Protein AF-A0A1M6Q585-F1 (afdb_monomer)

Structure (mmCIF, N/CA/C/O backbone):
data_AF-A0A1M6Q585-F1
#
_entry.id   AF-A0A1M6Q585-F1
#
loop_
_atom_site.group_PDB
_atom_site.id
_atom_site.type_symbol
_atom_site.label_atom_id
_atom_site.label_alt_id
_atom_site.label_comp_id
_atom_site.label_asym_id
_atom_site.label_entity_id
_atom_site.label_seq_id
_atom_site.pdbx_PDB_ins_code
_atom_sit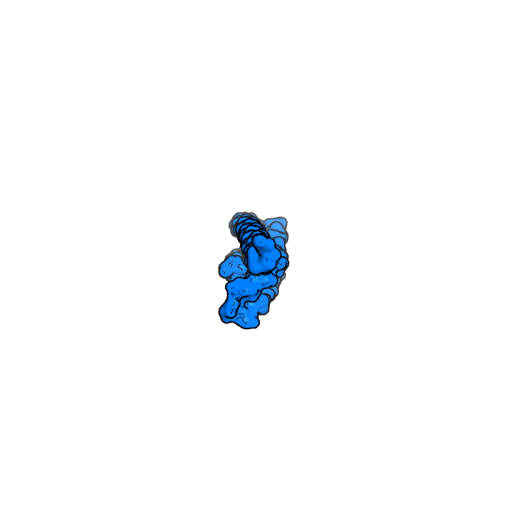e.Cartn_x
_atom_site.Cartn_y
_atom_site.Cartn_z
_atom_site.occupancy
_atom_site.B_iso_or_equiv
_atom_site.auth_seq_id
_atom_site.auth_comp_id
_atom_site.auth_asym_id
_atom_site.auth_atom_id
_atom_site.pdbx_PDB_model_num
ATOM 1 N N . MET A 1 1 ? 56.887 -0.594 -57.777 1.00 52.94 1 MET A N 1
ATOM 2 C CA . MET A 1 1 ? 56.037 -0.903 -56.601 1.00 52.94 1 MET A CA 1
ATOM 3 C C . MET A 1 1 ? 54.816 0.010 -56.673 1.00 52.94 1 MET A C 1
ATOM 5 O O . MET A 1 1 ? 55.008 1.146 -57.084 1.00 52.94 1 MET A O 1
ATOM 9 N N . LYS A 1 2 ? 53.638 -0.42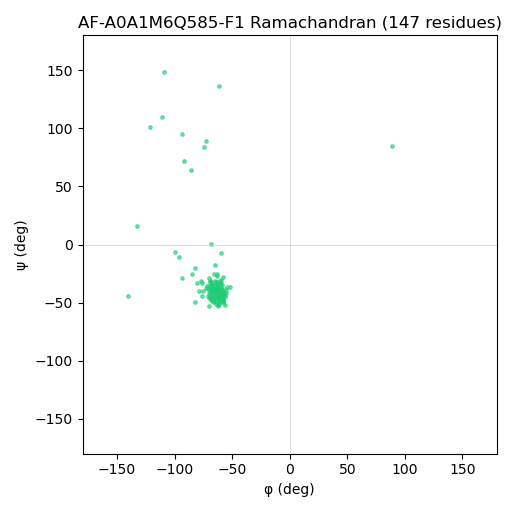2 -56.199 1.00 56.47 2 LYS A N 1
ATOM 10 C CA . LYS A 1 2 ? 52.548 0.467 -55.731 1.00 56.47 2 LYS A CA 1
ATOM 11 C C . LYS A 1 2 ? 51.507 0.954 -56.759 1.00 56.47 2 LYS A C 1
ATOM 13 O O . LYS A 1 2 ? 51.559 2.099 -57.177 1.00 56.47 2 LYS A O 1
ATOM 18 N N . ILE A 1 3 ? 50.473 0.141 -57.013 1.00 51.72 3 ILE A N 1
ATOM 19 C CA . ILE A 1 3 ? 49.074 0.632 -57.128 1.00 51.72 3 ILE A CA 1
ATOM 20 C C . ILE A 1 3 ? 48.122 -0.382 -56.458 1.00 51.72 3 ILE A C 1
ATOM 22 O O . ILE A 1 3 ? 47.300 0.005 -55.628 1.00 51.72 3 ILE A O 1
ATOM 26 N N . ALA A 1 4 ? 48.314 -1.687 -56.696 1.00 54.91 4 ALA A N 1
ATOM 27 C CA . ALA A 1 4 ? 47.547 -2.757 -56.037 1.00 54.91 4 ALA A CA 1
ATOM 28 C C . ALA A 1 4 ? 47.719 -2.771 -54.500 1.00 54.91 4 ALA A C 1
ATOM 30 O O . ALA A 1 4 ? 46.737 -2.885 -53.765 1.00 54.91 4 ALA A O 1
ATOM 31 N N . ASP A 1 5 ? 48.940 -2.529 -54.005 1.00 56.09 5 ASP A N 1
ATOM 32 C CA . ASP A 1 5 ? 49.237 -2.454 -52.563 1.00 56.09 5 ASP A CA 1
ATOM 33 C C . ASP A 1 5 ? 48.510 -1.301 -51.850 1.00 56.09 5 ASP A C 1
ATOM 35 O O . ASP A 1 5 ? 48.256 -1.366 -50.648 1.00 56.09 5 ASP A O 1
ATOM 39 N N . ILE A 1 6 ? 48.175 -0.223 -52.571 1.00 57.97 6 ILE A N 1
ATOM 40 C CA . ILE A 1 6 ? 47.526 0.964 -51.995 1.00 57.97 6 ILE A CA 1
ATOM 41 C C . ILE A 1 6 ? 46.027 0.706 -51.797 1.00 57.97 6 ILE A C 1
ATOM 43 O O . ILE A 1 6 ? 45.476 1.075 -50.758 1.00 57.97 6 ILE A O 1
ATOM 47 N N . ASN A 1 7 ? 45.372 0.032 -52.748 1.00 58.19 7 ASN A N 1
ATOM 48 C CA . ASN A 1 7 ? 43.958 -0.331 -52.618 1.00 58.19 7 ASN A CA 1
ATOM 49 C C . ASN A 1 7 ? 43.738 -1.371 -51.515 1.00 58.19 7 ASN A C 1
ATOM 51 O O . ASN A 1 7 ? 42.799 -1.223 -50.736 1.00 58.19 7 ASN A O 1
ATOM 55 N N . ASN A 1 8 ? 44.648 -2.340 -51.371 1.00 59.75 8 ASN A N 1
ATOM 56 C CA . ASN A 1 8 ? 44.544 -3.355 -50.321 1.00 59.75 8 ASN A CA 1
ATOM 57 C C . ASN A 1 8 ? 44.790 -2.784 -48.906 1.00 59.75 8 ASN A C 1
ATOM 59 O O . ASN A 1 8 ? 44.220 -3.246 -47.923 1.00 59.75 8 ASN A O 1
ATOM 63 N N . ARG A 1 9 ? 45.597 -1.719 -48.785 1.00 60.47 9 ARG A N 1
ATOM 64 C CA . ARG A 1 9 ? 45.766 -0.977 -47.519 1.00 60.47 9 ARG A CA 1
ATOM 65 C C . ARG A 1 9 ? 44.540 -0.139 -47.156 1.00 60.47 9 ARG A C 1
ATOM 67 O O . ARG A 1 9 ? 44.209 -0.031 -45.980 1.00 60.47 9 ARG A O 1
ATOM 74 N N . LYS A 1 10 ? 43.851 0.449 -48.141 1.00 62.00 10 LYS A N 1
ATOM 75 C CA . LYS A 1 10 ? 42.608 1.204 -47.903 1.00 62.00 10 LYS A CA 1
ATOM 76 C C . LYS A 1 10 ? 41.469 0.292 -47.438 1.00 62.00 10 LYS A C 1
ATOM 78 O O . LYS A 1 10 ? 40.749 0.662 -46.513 1.00 62.00 10 LYS A O 1
ATOM 83 N N . THR A 1 11 ? 41.338 -0.901 -48.021 1.00 63.78 11 THR A N 1
ATOM 84 C CA . THR A 1 11 ? 40.346 -1.903 -47.595 1.00 63.78 11 THR A CA 1
ATOM 85 C C . THR A 1 11 ? 40.654 -2.442 -46.196 1.00 63.78 11 THR A C 1
ATOM 87 O O . THR A 1 11 ? 39.757 -2.435 -45.352 1.00 63.78 11 THR A O 1
ATOM 90 N N . LEU A 1 12 ? 41.912 -2.786 -45.893 1.00 62.78 12 LEU A N 1
ATOM 91 C CA . LEU A 1 12 ? 42.350 -3.179 -44.543 1.00 62.78 12 LEU A CA 1
ATOM 92 C C . LEU A 1 12 ? 42.087 -2.091 -43.495 1.00 62.78 12 LEU A C 1
ATOM 94 O O . LEU A 1 12 ? 41.495 -2.374 -42.458 1.00 62.78 12 LEU A O 1
ATOM 98 N N . ASN A 1 13 ? 42.432 -0.832 -43.780 1.00 69.69 13 ASN A N 1
ATOM 99 C CA . ASN A 1 13 ? 42.151 0.275 -42.862 1.00 69.69 13 ASN A CA 1
ATOM 100 C C . ASN A 1 13 ? 40.645 0.465 -42.634 1.00 69.69 13 ASN A C 1
ATOM 102 O O . ASN A 1 13 ? 40.224 0.730 -41.512 1.00 69.69 13 ASN A O 1
ATOM 106 N N . SER A 1 14 ? 39.814 0.290 -43.666 1.00 66.56 14 SER A N 1
ATOM 107 C CA . SER A 1 14 ? 38.358 0.386 -43.516 1.00 66.56 14 SER A CA 1
ATOM 108 C C . SER A 1 14 ? 37.770 -0.739 -42.655 1.00 66.56 14 SER A C 1
ATOM 110 O O . SER A 1 14 ? 36.842 -0.484 -41.893 1.00 66.56 14 SER A O 1
ATOM 112 N N . LEU A 1 15 ? 38.330 -1.953 -42.722 1.00 68.12 15 LEU A N 1
ATOM 113 C CA . LEU A 1 15 ? 37.926 -3.097 -41.899 1.00 68.12 15 LEU A CA 1
ATOM 114 C C . LEU A 1 15 ? 38.352 -2.907 -40.440 1.00 68.12 15 LEU A C 1
ATOM 116 O O . LEU A 1 15 ? 37.517 -3.059 -39.554 1.00 68.12 15 LEU A O 1
ATOM 120 N N . LEU A 1 16 ? 39.581 -2.444 -40.198 1.00 67.88 16 LEU A N 1
ATOM 121 C CA . LEU A 1 16 ? 40.088 -2.120 -38.859 1.00 67.88 16 LEU A CA 1
ATOM 122 C C . LEU A 1 16 ? 39.295 -0.979 -38.196 1.00 67.88 16 LEU A C 1
ATOM 124 O O . LEU A 1 16 ? 38.989 -1.024 -37.003 1.00 67.88 16 LEU A O 1
ATOM 128 N N . VAL A 1 17 ? 38.885 0.036 -38.967 1.00 70.00 17 VAL A N 1
ATOM 129 C CA . VAL A 1 17 ? 37.986 1.107 -38.491 1.00 70.00 17 VAL A CA 1
ATOM 130 C C . VAL A 1 17 ? 36.572 0.574 -38.214 1.00 70.00 17 VAL A C 1
ATOM 132 O O . VAL A 1 17 ? 35.884 1.058 -37.314 1.00 70.00 17 VAL A O 1
ATOM 135 N N . LYS A 1 18 ? 36.111 -0.441 -38.952 1.00 68.00 18 LYS A N 1
ATOM 136 C CA . LYS A 1 18 ? 34.796 -1.068 -38.741 1.00 68.00 18 LYS A CA 1
ATOM 137 C C . LYS A 1 18 ? 34.792 -1.987 -37.516 1.00 68.00 18 LYS A C 1
ATOM 139 O O . LYS A 1 18 ? 33.831 -1.949 -36.754 1.00 68.00 18 LYS A O 1
ATOM 144 N N . GLU A 1 19 ? 35.865 -2.743 -37.294 1.00 67.50 19 GLU A N 1
ATOM 145 C CA . GLU A 1 19 ? 36.075 -3.581 -36.106 1.00 67.50 19 GLU A CA 1
ATOM 146 C C . GLU A 1 19 ? 36.248 -2.739 -34.843 1.00 67.50 19 GLU A C 1
ATOM 148 O O . GLU A 1 19 ? 35.545 -2.968 -33.867 1.00 67.50 19 GLU A O 1
ATOM 153 N N . SER A 1 20 ? 37.078 -1.693 -34.873 1.00 67.94 20 SER A N 1
ATOM 154 C CA . SER A 1 20 ? 37.231 -0.779 -33.727 1.00 67.94 20 SER A CA 1
ATOM 155 C C . SER A 1 20 ? 35.927 -0.051 -33.373 1.00 67.94 20 SER A C 1
ATOM 157 O O . SER A 1 20 ? 35.597 0.089 -32.195 1.00 67.94 20 SER A O 1
ATOM 159 N N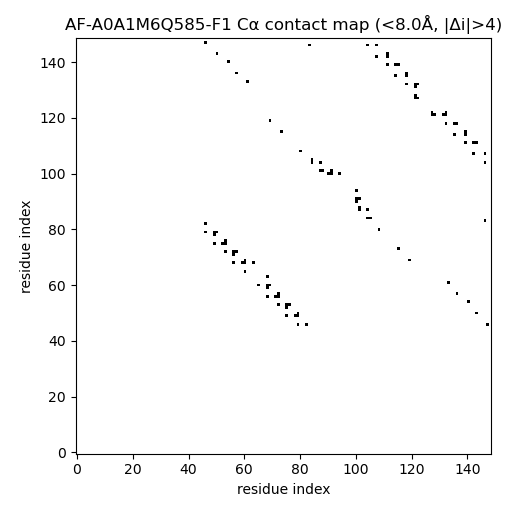 . ASN A 1 21 ? 35.121 0.344 -34.366 1.00 71.25 21 ASN A N 1
ATOM 160 C CA . ASN A 1 21 ? 33.783 0.886 -34.116 1.00 71.25 21 ASN A CA 1
ATOM 161 C C . ASN A 1 21 ? 32.790 -0.163 -33.597 1.00 71.25 21 ASN A C 1
ATOM 163 O O . ASN A 1 21 ? 31.895 0.189 -32.830 1.00 71.25 21 ASN A O 1
ATOM 167 N N . LYS A 1 22 ? 32.921 -1.432 -33.998 1.00 71.38 22 LYS A N 1
ATOM 168 C CA . LYS A 1 22 ? 32.101 -2.534 -33.480 1.00 71.38 22 LYS A CA 1
ATOM 169 C C . LYS A 1 22 ? 32.437 -2.818 -32.014 1.00 71.38 22 LYS A C 1
ATOM 171 O O . LYS A 1 22 ? 31.528 -2.804 -31.195 1.00 71.38 22 LYS A O 1
ATOM 176 N N . VAL A 1 23 ? 33.723 -2.920 -31.678 1.00 71.31 23 VAL A N 1
ATOM 177 C CA . VAL A 1 23 ? 34.219 -3.086 -30.300 1.00 71.31 23 VAL A CA 1
ATOM 178 C C . VAL A 1 23 ? 33.785 -1.913 -29.414 1.00 71.31 23 VAL A C 1
ATOM 180 O O . VAL A 1 23 ? 33.297 -2.117 -28.308 1.00 71.31 23 VAL A O 1
ATOM 183 N N . LYS A 1 24 ? 33.860 -0.668 -29.908 1.00 71.88 24 LYS A N 1
ATOM 184 C CA . LYS A 1 24 ? 33.399 0.512 -29.155 1.00 71.88 24 LYS A CA 1
ATOM 185 C C . LYS A 1 24 ? 31.888 0.494 -28.888 1.00 71.88 24 LYS A C 1
ATOM 187 O O . LYS A 1 24 ? 31.462 0.896 -27.809 1.00 71.88 24 LYS A O 1
ATOM 192 N N . ARG A 1 25 ? 31.077 0.024 -29.845 1.00 72.81 25 ARG A N 1
ATOM 193 C CA . ARG A 1 25 ? 29.624 -0.151 -29.659 1.00 72.81 25 ARG A CA 1
ATOM 194 C C . ARG A 1 25 ? 29.299 -1.301 -28.712 1.00 72.81 25 ARG A C 1
ATOM 196 O O . ARG A 1 25 ? 28.381 -1.158 -27.918 1.00 72.81 25 ARG A O 1
ATOM 203 N N . GLU A 1 26 ? 30.039 -2.404 -28.778 1.00 73.31 26 GLU A N 1
ATOM 204 C CA . GLU A 1 26 ? 29.890 -3.529 -27.849 1.00 73.31 26 GLU A CA 1
ATOM 205 C C . GLU A 1 26 ? 30.185 -3.084 -26.415 1.00 73.31 26 GLU A C 1
ATOM 207 O O . GLU A 1 26 ? 29.315 -3.234 -25.569 1.00 73.31 26 GLU A O 1
ATOM 212 N N . ILE A 1 27 ? 31.305 -2.396 -26.162 1.00 76.31 27 ILE A N 1
ATOM 213 C CA . ILE A 1 27 ? 31.636 -1.841 -24.834 1.00 76.31 27 ILE A CA 1
ATOM 214 C C . ILE A 1 27 ? 30.574 -0.833 -24.356 1.00 76.31 27 ILE A C 1
ATOM 216 O O . ILE A 1 27 ? 30.204 -0.817 -23.183 1.00 76.31 27 ILE A O 1
ATOM 220 N N . GLN A 1 28 ? 30.058 0.016 -25.252 1.00 77.31 28 GLN A N 1
ATOM 221 C CA . GLN A 1 28 ? 29.019 0.991 -24.907 1.00 77.31 28 GLN A CA 1
ATOM 222 C C . GLN A 1 28 ? 27.682 0.318 -24.560 1.00 77.31 28 GLN A C 1
ATOM 224 O O . GLN A 1 28 ? 27.004 0.752 -23.627 1.00 77.31 28 GLN A O 1
ATOM 229 N N . ASN A 1 29 ? 27.311 -0.741 -25.281 1.00 79.75 29 ASN A N 1
ATOM 230 C CA . ASN A 1 29 ? 26.126 -1.541 -24.983 1.00 79.75 29 ASN A CA 1
ATOM 231 C C . ASN A 1 29 ? 26.296 -2.317 -23.673 1.00 79.75 29 ASN A C 1
ATOM 233 O O . ASN A 1 29 ? 25.363 -2.366 -22.875 1.00 79.75 29 ASN A O 1
ATOM 237 N N . ASP A 1 30 ? 27.490 -2.851 -23.423 1.00 86.44 30 ASP A N 1
ATOM 238 C CA . ASP A 1 30 ? 27.818 -3.579 -22.201 1.00 86.44 30 ASP A CA 1
ATOM 239 C C . ASP A 1 30 ? 27.721 -2.653 -20.979 1.00 86.44 30 ASP A C 1
ATOM 241 O O . ASP A 1 30 ? 27.028 -2.954 -20.009 1.00 86.44 30 ASP A O 1
ATOM 245 N N . PHE A 1 31 ? 28.278 -1.439 -21.061 1.00 85.25 31 PHE A N 1
ATOM 246 C CA . PHE A 1 31 ? 28.111 -0.418 -20.021 1.00 85.25 31 PHE A CA 1
ATOM 247 C C . PHE A 1 31 ? 26.645 -0.005 -19.821 1.00 85.25 31 PHE A C 1
ATOM 249 O O . PHE A 1 31 ? 26.179 0.099 -18.684 1.00 85.25 31 PHE A O 1
ATOM 256 N N . ALA A 1 32 ? 25.899 0.226 -20.907 1.00 84.75 32 ALA A N 1
ATOM 257 C CA . ALA A 1 32 ? 24.486 0.587 -20.822 1.00 84.75 32 ALA A CA 1
ATOM 258 C C . ALA A 1 32 ? 23.656 -0.519 -20.148 1.00 84.75 32 ALA A C 1
ATOM 260 O O . ALA A 1 32 ? 22.806 -0.206 -19.313 1.00 84.75 32 ALA A O 1
ATOM 261 N N . SER A 1 33 ? 23.940 -1.787 -20.463 1.00 81.50 33 SER A N 1
ATOM 262 C CA . SER A 1 33 ? 23.268 -2.948 -19.874 1.00 81.50 33 SER A CA 1
ATOM 263 C C . SER A 1 33 ? 23.558 -3.080 -18.373 1.00 81.50 33 SER A C 1
ATOM 265 O O . SER A 1 33 ? 22.622 -3.114 -17.569 1.00 81.50 33 SER A O 1
ATOM 267 N N . ASN A 1 34 ? 24.831 -2.988 -17.977 1.00 83.19 34 ASN A N 1
ATOM 268 C CA . ASN A 1 34 ? 25.260 -3.006 -16.579 1.00 83.19 34 ASN A CA 1
ATOM 269 C C . ASN A 1 34 ? 24.619 -1.862 -15.778 1.00 83.19 34 ASN A C 1
ATOM 271 O O . ASN A 1 34 ? 24.103 -2.066 -14.680 1.00 83.19 34 ASN A O 1
ATOM 275 N N . LEU A 1 35 ? 24.558 -0.652 -16.346 1.00 84.69 35 LEU A N 1
ATOM 276 C CA . LEU A 1 35 ? 23.892 0.482 -15.704 1.00 84.69 35 LEU A CA 1
ATOM 277 C C . LEU A 1 35 ? 22.381 0.253 -15.544 1.00 84.69 35 LEU A C 1
ATOM 279 O O . LEU A 1 35 ? 21.797 0.658 -14.536 1.00 84.69 35 LEU A O 1
ATOM 283 N N . THR A 1 36 ? 21.719 -0.364 -16.528 1.00 81.62 36 THR A N 1
ATOM 284 C CA . THR A 1 36 ? 20.289 -0.686 -16.421 1.00 81.62 36 THR A CA 1
ATOM 285 C C . THR A 1 36 ? 19.989 -1.774 -15.400 1.00 81.62 36 THR A C 1
ATOM 287 O O . THR A 1 36 ? 18.927 -1.685 -14.773 1.00 81.62 36 THR A O 1
ATOM 290 N N . GLN A 1 37 ? 20.902 -2.733 -15.225 1.00 80.50 37 GLN A N 1
ATOM 291 C CA . GLN A 1 37 ? 20.820 -3.799 -14.229 1.00 80.50 37 GLN A CA 1
ATOM 292 C C . GLN A 1 37 ? 21.007 -3.237 -12.818 1.00 80.50 37 GLN A C 1
ATOM 294 O O . GLN A 1 37 ? 20.092 -3.341 -12.012 1.00 80.50 37 GLN A O 1
ATOM 299 N N . LEU A 1 38 ? 22.084 -2.481 -12.571 1.00 82.75 38 LEU A N 1
ATOM 300 C CA . LEU A 1 38 ? 22.334 -1.832 -11.274 1.00 82.75 38 LEU A CA 1
ATOM 301 C C . LEU A 1 38 ? 21.167 -0.943 -10.817 1.00 82.75 38 LEU A C 1
ATOM 303 O O . LEU A 1 38 ? 20.815 -0.906 -9.639 1.00 82.75 38 LEU A O 1
ATOM 307 N N . LYS A 1 39 ? 20.535 -0.220 -11.751 1.00 81.06 39 LYS A N 1
ATOM 308 C CA . LYS A 1 39 ? 19.329 0.572 -11.457 1.00 81.06 39 LYS A CA 1
ATOM 309 C C . LYS A 1 39 ? 18.116 -0.294 -11.108 1.00 81.06 39 LYS A C 1
ATOM 311 O O . LYS A 1 39 ? 17.276 0.157 -10.336 1.00 81.06 39 LYS A O 1
ATOM 316 N N . GLY A 1 40 ? 17.989 -1.471 -11.722 1.00 80.44 40 GLY A N 1
ATOM 317 C CA . GLY A 1 40 ? 16.950 -2.452 -11.402 1.00 80.44 40 GLY A CA 1
ATOM 318 C C . GLY A 1 40 ? 17.145 -3.026 -10.003 1.00 80.44 40 GLY A C 1
ATOM 319 O O . GLY A 1 40 ? 16.227 -2.947 -9.192 1.00 80.44 40 GLY A O 1
ATOM 320 N N . ASP A 1 41 ? 18.361 -3.468 -9.691 1.00 83.06 41 ASP A N 1
ATOM 321 C CA . ASP A 1 41 ? 18.710 -4.054 -8.393 1.00 83.06 41 ASP A CA 1
ATOM 322 C C . ASP A 1 41 ? 18.485 -3.051 -7.250 1.00 83.06 41 ASP A C 1
ATOM 324 O O . ASP A 1 41 ? 17.808 -3.351 -6.267 1.00 83.06 41 ASP A O 1
ATOM 328 N N . ALA A 1 42 ? 18.951 -1.807 -7.417 1.00 86.06 42 ALA A N 1
ATOM 329 C CA . ALA A 1 42 ? 18.746 -0.743 -6.432 1.00 86.06 42 ALA A CA 1
ATOM 330 C C . ALA A 1 42 ? 17.262 -0.385 -6.234 1.00 86.06 42 ALA A C 1
ATOM 332 O O . ALA A 1 42 ? 16.843 0.015 -5.144 1.00 86.06 42 ALA A O 1
ATOM 333 N N . LEU A 1 43 ? 16.449 -0.486 -7.289 1.00 84.38 43 LEU A N 1
ATOM 334 C CA . LEU A 1 43 ? 15.007 -0.286 -7.181 1.00 84.38 43 LEU A CA 1
ATOM 335 C C . LEU A 1 43 ? 14.355 -1.436 -6.411 1.00 84.38 43 LEU A C 1
ATOM 337 O O . LEU A 1 43 ? 13.537 -1.180 -5.527 1.00 84.38 43 LEU A O 1
ATOM 341 N N . GLN A 1 44 ? 14.715 -2.674 -6.743 1.00 84.25 44 GLN A N 1
ATOM 342 C CA . GLN A 1 44 ? 14.194 -3.864 -6.084 1.00 84.25 44 GLN A CA 1
ATOM 343 C C . GLN A 1 44 ? 14.524 -3.837 -4.591 1.00 84.25 44 GLN A C 1
ATOM 345 O O . GLN A 1 44 ? 13.631 -4.011 -3.769 1.00 84.25 44 GLN A O 1
ATOM 350 N N . GLU A 1 45 ? 15.755 -3.476 -4.228 1.00 89.81 45 GLU A N 1
ATOM 351 C CA . GLU A 1 45 ? 16.166 -3.289 -2.835 1.00 89.81 45 GLU A CA 1
ATOM 352 C C . GLU A 1 45 ? 15.307 -2.234 -2.112 1.00 89.81 45 GLU A C 1
ATOM 354 O O . GLU A 1 45 ? 14.862 -2.440 -0.981 1.00 89.81 45 GLU A O 1
ATOM 359 N N . ARG A 1 46 ? 15.015 -1.097 -2.759 1.00 89.69 46 ARG A N 1
ATOM 360 C CA . ARG A 1 46 ? 14.139 -0.061 -2.180 1.00 89.69 46 ARG A CA 1
ATOM 361 C C . ARG A 1 46 ? 12.704 -0.545 -1.983 1.00 89.69 46 ARG A C 1
ATOM 363 O O . ARG A 1 46 ? 12.105 -0.216 -0.959 1.00 89.69 46 ARG A O 1
ATOM 370 N N . LEU A 1 47 ? 12.158 -1.292 -2.941 1.00 89.62 47 LEU A N 1
ATOM 371 C CA . LEU A 1 47 ? 10.815 -1.868 -2.848 1.00 89.62 47 LEU A CA 1
ATOM 372 C C . LEU A 1 47 ? 10.734 -2.898 -1.717 1.00 89.62 47 LEU A C 1
ATOM 374 O O . LEU A 1 47 ? 9.823 -2.805 -0.897 1.00 89.62 47 LEU A O 1
ATOM 378 N N . THR A 1 48 ? 11.719 -3.794 -1.609 1.00 90.88 48 THR A N 1
ATOM 379 C CA . THR A 1 48 ? 11.827 -4.766 -0.509 1.00 90.88 48 THR A CA 1
ATOM 380 C C . THR A 1 48 ? 11.893 -4.061 0.845 1.00 90.88 48 THR A C 1
ATOM 382 O O . THR A 1 48 ? 11.098 -4.346 1.737 1.00 90.88 48 THR A O 1
ATOM 385 N N . ASN A 1 49 ? 12.752 -3.046 0.976 1.00 94.06 49 ASN A N 1
ATOM 386 C CA . ASN A 1 49 ? 12.868 -2.261 2.207 1.00 94.06 49 ASN A CA 1
ATOM 387 C C . ASN A 1 49 ? 11.555 -1.562 2.602 1.00 94.06 49 ASN A C 1
ATOM 389 O O . ASN A 1 49 ? 11.245 -1.428 3.788 1.00 94.06 49 ASN A O 1
ATOM 393 N N . LEU A 1 50 ? 10.784 -1.066 1.630 1.00 93.88 50 LEU A N 1
ATOM 394 C CA . LEU A 1 50 ? 9.472 -0.476 1.902 1.00 93.88 50 LEU A CA 1
ATOM 395 C C . LEU A 1 50 ? 8.450 -1.527 2.316 1.00 93.88 50 LEU A C 1
ATOM 397 O O . LEU A 1 50 ? 7.703 -1.288 3.263 1.00 93.88 50 LEU A O 1
ATOM 401 N N . LEU A 1 51 ? 8.442 -2.682 1.656 1.00 92.81 51 LEU A N 1
ATOM 402 C CA . LEU A 1 51 ? 7.569 -3.795 2.000 1.00 92.81 51 LEU A CA 1
ATOM 403 C C . LEU A 1 51 ? 7.819 -4.272 3.441 1.00 92.81 51 LEU A C 1
ATOM 405 O O . LEU A 1 51 ? 6.873 -4.428 4.212 1.00 92.81 51 LEU A O 1
ATOM 409 N N . ASP A 1 52 ? 9.080 -4.382 3.857 1.00 94.31 52 ASP A N 1
ATOM 410 C CA . ASP A 1 52 ? 9.449 -4.745 5.230 1.00 94.31 52 ASP A CA 1
ATOM 411 C C . ASP A 1 52 ? 8.997 -3.705 6.262 1.00 94.31 52 ASP A C 1
ATOM 413 O O . ASP A 1 52 ? 8.488 -4.049 7.339 1.00 94.31 52 ASP A O 1
ATOM 417 N N . LYS A 1 53 ? 9.114 -2.413 5.930 1.00 95.31 53 LYS A N 1
ATOM 418 C CA . LYS A 1 53 ? 8.580 -1.327 6.767 1.00 95.31 53 LYS A CA 1
ATOM 419 C C . LYS A 1 53 ? 7.061 -1.401 6.876 1.00 95.31 53 LYS A C 1
ATOM 421 O O . LYS A 1 53 ? 6.535 -1.222 7.973 1.00 95.31 53 LYS A O 1
ATOM 426 N N . ILE A 1 54 ? 6.360 -1.682 5.776 1.00 94.38 54 ILE A N 1
ATOM 427 C CA . ILE A 1 54 ? 4.902 -1.860 5.757 1.00 94.38 54 ILE A CA 1
ATOM 428 C C . ILE A 1 54 ? 4.512 -3.042 6.646 1.00 94.38 54 ILE A C 1
ATOM 430 O O . ILE A 1 54 ? 3.638 -2.886 7.495 1.00 94.38 54 ILE A O 1
ATOM 434 N N . ASN A 1 55 ? 5.195 -4.182 6.527 1.00 92.50 55 ASN A N 1
ATOM 435 C CA . ASN A 1 55 ? 4.960 -5.372 7.349 1.00 92.50 55 ASN A CA 1
ATOM 436 C C . ASN A 1 55 ? 5.161 -5.090 8.842 1.00 92.50 55 ASN A C 1
ATOM 438 O O . ASN A 1 55 ? 4.327 -5.455 9.672 1.00 92.50 55 ASN A O 1
ATOM 442 N N . THR A 1 56 ? 6.245 -4.396 9.185 1.00 94.06 56 THR A N 1
ATOM 443 C CA . THR A 1 56 ? 6.549 -4.014 10.569 1.00 94.06 56 THR A CA 1
ATOM 444 C C . THR A 1 56 ? 5.499 -3.056 11.121 1.00 94.06 56 THR A C 1
ATOM 446 O O . THR A 1 56 ? 4.955 -3.288 12.199 1.00 94.06 56 THR A O 1
ATOM 449 N N . GLN A 1 57 ? 5.161 -2.008 10.365 1.00 92.88 57 GLN A N 1
ATOM 450 C CA . GLN A 1 57 ? 4.145 -1.043 10.773 1.00 92.88 57 GLN A CA 1
ATOM 451 C C . GLN A 1 57 ? 2.772 -1.702 10.906 1.00 92.88 57 GLN A C 1
ATOM 453 O O . GLN A 1 57 ? 2.016 -1.357 11.808 1.00 92.88 57 GLN A O 1
ATOM 458 N N . SER A 1 58 ? 2.457 -2.664 10.039 1.00 90.19 58 SER A N 1
ATOM 459 C CA . SER A 1 58 ? 1.207 -3.405 10.110 1.00 90.19 58 SER A CA 1
ATOM 460 C C . SER A 1 58 ? 1.105 -4.159 11.432 1.00 90.19 58 SER A C 1
ATOM 462 O O . SER A 1 58 ? 0.167 -3.893 12.172 1.00 90.19 58 SER A O 1
ATOM 464 N N . LYS A 1 59 ? 2.126 -4.946 11.809 1.00 90.81 59 LYS A N 1
ATOM 465 C CA . LYS A 1 59 ? 2.212 -5.620 13.123 1.00 90.81 59 LYS A CA 1
ATOM 466 C C . LYS A 1 59 ? 2.080 -4.652 14.301 1.00 90.81 59 LYS A C 1
ATOM 468 O O . LYS A 1 59 ? 1.493 -4.997 15.324 1.00 90.81 59 LYS A O 1
ATOM 473 N N . GLU A 1 60 ? 2.622 -3.441 14.189 1.00 90.56 60 GLU A N 1
ATOM 474 C CA . GLU A 1 60 ? 2.456 -2.427 15.233 1.00 90.56 60 GLU A CA 1
ATOM 475 C C . GLU A 1 60 ? 1.013 -1.915 15.326 1.00 90.56 60 GLU A C 1
ATOM 477 O O . GLU A 1 60 ? 0.525 -1.766 16.442 1.00 90.56 60 GLU A O 1
ATOM 482 N N . VAL A 1 61 ? 0.293 -1.749 14.210 1.00 87.31 61 VAL A N 1
ATOM 483 C CA . VAL A 1 61 ? -1.152 -1.430 14.221 1.00 87.31 61 VAL A CA 1
ATOM 484 C C . VAL A 1 61 ? -1.967 -2.561 14.868 1.00 87.31 61 VAL A C 1
ATOM 486 O O . VAL A 1 61 ? -2.894 -2.294 15.638 1.00 87.31 61 VAL A O 1
ATOM 489 N N . GLU A 1 62 ? -1.599 -3.825 14.622 1.00 85.94 62 GLU A N 1
ATOM 490 C CA . GLU A 1 62 ? -2.249 -4.990 15.250 1.00 85.94 62 GLU A CA 1
ATOM 491 C C . GLU A 1 62 ? -2.070 -5.012 16.770 1.00 85.94 62 GLU A C 1
ATOM 493 O O . GLU A 1 62 ? -2.951 -5.466 17.501 1.00 85.94 62 GLU A O 1
ATOM 498 N N . LYS A 1 63 ? -0.941 -4.511 17.278 1.00 85.69 63 LYS A N 1
ATOM 499 C CA . LYS A 1 63 ? -0.687 -4.399 18.722 1.00 85.69 63 LYS A CA 1
ATOM 500 C C . LYS A 1 63 ? -1.329 -3.147 19.306 1.00 85.69 63 LYS A C 1
ATOM 502 O O . LYS A 1 63 ? -2.017 -3.215 20.322 1.00 85.69 63 LYS A O 1
ATOM 507 N N . LYS A 1 64 ? -1.099 -2.003 18.666 1.00 81.25 64 LYS A N 1
ATOM 508 C CA . LYS A 1 64 ? -1.414 -0.659 19.145 1.00 81.25 64 LYS A CA 1
ATOM 509 C C . LYS A 1 64 ? -2.352 0.012 18.156 1.00 81.25 64 LYS A C 1
ATOM 511 O O . LYS A 1 64 ? -1.967 0.506 17.103 1.00 81.25 64 LYS A O 1
ATOM 516 N N . PHE A 1 65 ? -3.625 0.022 18.521 1.00 82.25 65 PHE A N 1
ATOM 517 C CA . PHE A 1 65 ? -4.695 0.471 17.645 1.00 82.25 65 PHE A CA 1
ATOM 518 C C . PHE A 1 65 ? -4.894 1.994 17.726 1.00 82.25 65 PHE A C 1
ATOM 520 O O . PHE A 1 65 ? -5.923 2.484 18.203 1.00 82.25 65 PHE A O 1
ATOM 527 N N . TYR A 1 66 ? -3.871 2.746 17.311 1.00 86.94 66 TYR A N 1
ATOM 528 C CA . TYR A 1 66 ? -3.859 4.208 17.334 1.00 86.94 66 TYR A CA 1
ATOM 529 C C . TYR A 1 66 ? -3.931 4.811 15.931 1.00 86.94 66 TYR A C 1
ATOM 531 O O . TYR A 1 66 ? -3.369 4.289 14.969 1.00 86.94 66 TYR A O 1
ATOM 539 N N . LEU A 1 67 ? -4.558 5.988 15.837 1.00 86.44 67 LEU A N 1
ATOM 540 C CA . LEU A 1 67 ? -4.701 6.729 14.580 1.00 86.44 67 LEU A CA 1
ATOM 541 C C . LEU A 1 67 ? -3.341 7.026 13.930 1.00 86.44 67 LEU A C 1
ATOM 543 O O . LEU A 1 67 ? -3.179 6.870 12.722 1.00 86.44 67 LEU A O 1
ATOM 547 N N . ASN A 1 68 ? -2.348 7.407 14.738 1.00 89.81 68 ASN A N 1
ATOM 548 C CA . ASN A 1 68 ? -1.004 7.716 14.251 1.00 89.81 68 ASN A CA 1
ATOM 549 C C . ASN A 1 68 ? -0.354 6.530 13.529 1.00 89.81 68 ASN A C 1
ATOM 551 O O . ASN A 1 68 ? 0.373 6.735 12.557 1.00 89.81 68 ASN A O 1
ATOM 555 N N . ASP A 1 69 ? -0.621 5.303 13.970 1.00 89.81 69 ASP A N 1
ATOM 556 C CA . ASP A 1 69 ? -0.024 4.109 13.378 1.00 89.81 69 ASP A CA 1
ATOM 557 C C . ASP A 1 69 ? -0.684 3.745 12.042 1.00 89.81 69 ASP A C 1
ATOM 559 O O . ASP A 1 69 ? 0.010 3.339 11.107 1.00 89.81 69 ASP A O 1
ATOM 563 N N . ILE A 1 70 ? -1.985 4.008 11.894 1.00 88.94 70 ILE A N 1
ATOM 564 C CA . ILE A 1 70 ? -2.698 3.875 10.614 1.00 88.94 70 ILE A CA 1
ATOM 565 C C . ILE A 1 70 ? -2.243 4.939 9.616 1.00 88.94 70 ILE A C 1
ATOM 567 O O . ILE A 1 70 ? -2.019 4.635 8.445 1.00 88.94 70 ILE A O 1
ATOM 571 N N . LEU A 1 71 ? -2.043 6.182 10.063 1.00 91.31 71 LEU A N 1
ATOM 572 C CA . LEU A 1 71 ? -1.529 7.250 9.202 1.00 91.31 71 LEU A CA 1
ATOM 573 C C . LEU A 1 71 ? -0.117 6.934 8.689 1.00 91.31 71 LEU A C 1
ATOM 575 O O . LEU A 1 71 ? 0.162 7.122 7.502 1.00 91.31 71 LEU A O 1
ATOM 579 N N . LYS A 1 72 ? 0.761 6.409 9.554 1.00 93.12 72 LYS A N 1
ATOM 580 C CA . LYS A 1 72 ? 2.094 5.929 9.155 1.00 93.12 72 LYS A CA 1
ATOM 581 C C . LYS A 1 72 ? 2.000 4.785 8.151 1.00 93.12 72 LYS A C 1
ATOM 583 O O . LYS A 1 72 ? 2.672 4.843 7.124 1.00 93.12 72 LYS A O 1
ATOM 588 N N . TYR A 1 73 ? 1.152 3.791 8.418 1.00 93.69 73 TYR A N 1
ATOM 589 C CA . TYR A 1 73 ? 0.923 2.671 7.505 1.00 93.69 73 TYR A CA 1
ATOM 590 C C . TYR A 1 73 ? 0.482 3.169 6.122 1.00 93.69 73 TYR A C 1
ATOM 592 O O . TYR A 1 73 ? 1.136 2.880 5.122 1.00 93.69 73 TYR A O 1
ATOM 600 N N . LYS A 1 74 ? -0.543 4.028 6.066 1.00 93.56 74 LYS A N 1
ATOM 601 C CA . LYS A 1 74 ? -1.053 4.619 4.820 1.00 93.56 74 LYS A CA 1
ATOM 602 C C . LYS A 1 74 ? 0.023 5.394 4.059 1.00 93.56 74 LYS A C 1
ATOM 604 O O . LYS A 1 74 ? 0.085 5.312 2.835 1.00 93.56 74 LYS A O 1
ATOM 609 N N . LYS A 1 75 ? 0.888 6.131 4.762 1.00 95.12 75 LYS A N 1
ATOM 610 C CA . LYS A 1 75 ? 2.004 6.861 4.142 1.00 95.12 75 LYS A CA 1
ATOM 611 C C . LYS A 1 75 ? 3.008 5.912 3.480 1.00 95.12 75 LYS A C 1
ATOM 613 O O . LYS A 1 75 ? 3.389 6.162 2.340 1.00 95.12 75 LYS A O 1
ATOM 618 N N . LEU A 1 76 ? 3.397 4.836 4.165 1.00 95.69 76 LEU A N 1
ATOM 619 C CA . LEU A 1 76 ? 4.336 3.841 3.633 1.00 95.69 76 LEU A CA 1
ATOM 620 C C . LEU A 1 76 ? 3.768 3.124 2.405 1.00 95.69 76 LEU A C 1
ATOM 622 O O . LEU A 1 76 ? 4.459 2.995 1.397 1.00 95.69 76 LEU A O 1
ATOM 626 N N . VAL A 1 77 ? 2.494 2.721 2.456 1.00 94.94 77 VAL A N 1
ATOM 627 C CA . VAL A 1 77 ? 1.827 2.086 1.311 1.00 94.94 77 VAL A CA 1
ATOM 628 C C . VAL A 1 77 ? 1.780 3.040 0.115 1.00 94.94 77 VAL A C 1
ATOM 630 O O . VAL A 1 77 ? 2.140 2.651 -0.992 1.00 94.94 77 VAL A O 1
ATOM 633 N N . LYS A 1 78 ? 1.435 4.318 0.318 1.00 93.44 78 LYS A N 1
ATOM 634 C CA . LYS A 1 78 ? 1.457 5.319 -0.764 1.00 93.44 78 LYS A CA 1
ATOM 635 C C . LYS A 1 78 ? 2.846 5.509 -1.374 1.00 93.44 78 LYS A C 1
ATOM 637 O O . LYS A 1 78 ? 2.963 5.657 -2.588 1.00 93.44 78 LYS A O 1
ATOM 642 N N . GLU A 1 79 ? 3.896 5.503 -0.558 1.00 93.50 79 GLU A N 1
ATOM 643 C CA . GLU A 1 79 ? 5.278 5.589 -1.040 1.00 93.50 79 GLU A CA 1
ATOM 644 C C . GLU A 1 79 ? 5.645 4.385 -1.922 1.00 93.50 79 GLU A C 1
ATOM 646 O O . GLU A 1 79 ? 6.181 4.566 -3.019 1.00 93.50 79 GLU A O 1
ATOM 651 N N . PHE A 1 80 ? 5.269 3.176 -1.497 1.00 92.56 80 PHE A N 1
ATOM 652 C CA . PHE A 1 80 ? 5.449 1.950 -2.274 1.00 92.56 80 PHE A CA 1
ATOM 653 C C . PHE A 1 80 ? 4.697 1.989 -3.614 1.00 92.56 80 PHE A C 1
ATOM 655 O O . PHE A 1 80 ? 5.279 1.705 -4.665 1.00 92.56 80 PHE A O 1
ATOM 662 N N . LEU A 1 81 ? 3.422 2.395 -3.605 1.00 89.94 81 LEU A N 1
ATOM 663 C CA . LEU A 1 81 ? 2.616 2.499 -4.826 1.00 89.94 81 LEU A CA 1
ATOM 664 C C . LEU A 1 81 ? 3.211 3.518 -5.804 1.00 89.94 81 LEU A C 1
ATOM 666 O O . LEU A 1 81 ? 3.334 3.227 -6.991 1.00 89.94 81 LEU A O 1
ATOM 670 N N . ASN A 1 82 ? 3.651 4.682 -5.319 1.00 89.62 82 ASN A N 1
ATOM 671 C CA . ASN A 1 82 ? 4.278 5.702 -6.161 1.00 89.62 82 ASN A CA 1
ATOM 672 C C . ASN A 1 82 ? 5.552 5.183 -6.839 1.00 89.62 82 ASN A C 1
ATOM 674 O O . ASN A 1 82 ? 5.748 5.392 -8.038 1.00 89.62 82 ASN A O 1
ATOM 678 N N . LEU A 1 83 ? 6.410 4.479 -6.095 1.00 87.31 83 LEU A N 1
ATOM 679 C CA . LEU A 1 83 ? 7.613 3.864 -6.658 1.00 87.31 83 LEU A CA 1
ATOM 680 C C . LEU A 1 83 ? 7.272 2.800 -7.699 1.00 87.31 83 LEU A C 1
ATOM 682 O O . LEU A 1 83 ? 7.900 2.767 -8.756 1.00 87.31 83 LEU A O 1
ATOM 686 N N . THR A 1 84 ? 6.250 1.988 -7.445 1.00 84.25 84 THR A N 1
ATOM 687 C CA . THR A 1 84 ? 5.775 0.982 -8.400 1.00 84.25 84 THR A CA 1
ATOM 688 C C . THR A 1 84 ? 5.276 1.636 -9.689 1.00 84.25 84 THR A C 1
ATOM 690 O O . THR A 1 84 ? 5.717 1.277 -10.780 1.00 84.25 84 THR A O 1
ATOM 693 N N . ILE A 1 85 ? 4.395 2.635 -9.595 1.00 81.94 85 ILE A N 1
ATOM 694 C CA . ILE A 1 85 ? 3.814 3.311 -10.765 1.00 81.94 85 ILE A CA 1
ATOM 695 C C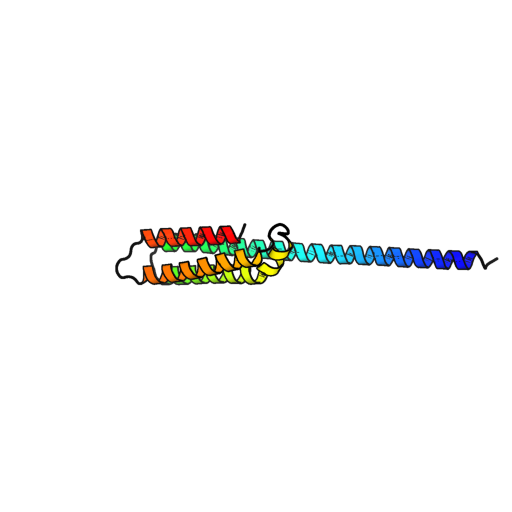 . ILE A 1 85 ? 4.908 3.976 -11.601 1.00 81.94 85 ILE A C 1
ATOM 697 O O . ILE A 1 85 ? 4.938 3.793 -12.820 1.00 81.94 85 ILE A O 1
ATOM 701 N N . ASN A 1 86 ? 5.842 4.680 -10.955 1.00 80.56 86 ASN A N 1
ATOM 702 C CA . ASN A 1 86 ? 6.954 5.351 -11.630 1.00 80.56 86 ASN A CA 1
ATOM 703 C C . ASN A 1 86 ? 7.844 4.374 -12.412 1.00 80.56 86 ASN A C 1
ATOM 705 O O . ASN A 1 86 ? 8.390 4.736 -13.453 1.00 80.56 86 ASN A O 1
ATOM 709 N N . ASN A 1 87 ? 7.956 3.126 -11.951 1.00 74.38 87 ASN A N 1
ATOM 710 C CA . ASN A 1 87 ? 8.772 2.096 -12.593 1.00 74.38 87 ASN A CA 1
ATOM 711 C C . ASN A 1 87 ? 7.969 1.114 -13.467 1.00 74.38 87 ASN A C 1
ATOM 713 O O . ASN A 1 87 ? 8.560 0.337 -14.221 1.00 74.38 87 ASN A O 1
ATOM 717 N N . SER A 1 88 ? 6.636 1.201 -13.462 1.00 66.94 88 SER A N 1
ATOM 718 C CA . SER A 1 88 ? 5.731 0.317 -14.215 1.00 66.94 88 SER A CA 1
ATOM 719 C C . SER A 1 88 ? 5.980 0.315 -15.732 1.00 66.94 88 SER A C 1
ATOM 721 O O . SER A 1 88 ? 5.755 -0.691 -16.406 1.00 66.94 88 SER A O 1
ATOM 723 N N . HIS A 1 89 ? 6.506 1.413 -16.288 1.00 62.00 89 HIS A N 1
ATOM 724 C CA . HIS A 1 89 ? 6.872 1.510 -17.704 1.00 62.00 89 HIS A CA 1
ATOM 725 C C . HIS A 1 89 ? 8.008 0.558 -18.109 1.00 62.00 89 HIS A C 1
ATOM 727 O O . HIS A 1 89 ? 8.032 0.102 -19.253 1.00 62.00 89 HIS A O 1
ATOM 733 N N . LYS A 1 90 ? 8.937 0.256 -17.191 1.00 57.22 90 LYS A N 1
ATOM 734 C CA . LYS A 1 90 ? 10.039 -0.692 -17.419 1.00 57.22 90 LYS A CA 1
ATOM 735 C C . LYS A 1 90 ? 9.514 -2.133 -17.346 1.00 57.22 90 LYS A C 1
ATOM 737 O O . LYS A 1 90 ? 9.749 -2.913 -18.264 1.00 57.22 90 LYS A O 1
ATOM 742 N N . PHE A 1 91 ? 8.674 -2.419 -16.348 1.00 50.56 91 PHE A N 1
ATOM 743 C CA . PHE A 1 91 ? 8.002 -3.713 -16.166 1.00 50.56 91 PHE A CA 1
ATOM 744 C C . PHE A 1 91 ? 7.084 -4.104 -17.336 1.00 50.56 91 PHE A C 1
ATOM 746 O O . PHE A 1 91 ? 7.023 -5.271 -17.714 1.00 50.56 91 PHE A O 1
ATOM 753 N N . SER A 1 92 ? 6.423 -3.137 -17.983 1.00 51.31 92 SER A N 1
ATOM 754 C CA . SER A 1 92 ? 5.587 -3.406 -19.164 1.00 51.31 92 SER A CA 1
ATOM 755 C C . SER A 1 92 ? 6.370 -3.910 -20.386 1.00 51.31 92 SER A C 1
ATOM 757 O O . SER A 1 92 ? 5.737 -4.410 -21.314 1.00 51.31 92 SER A O 1
ATOM 759 N N . LYS A 1 93 ? 7.701 -3.737 -20.440 1.00 49.06 93 LYS A N 1
ATOM 760 C CA . LYS A 1 93 ? 8.532 -4.197 -21.567 1.00 49.06 93 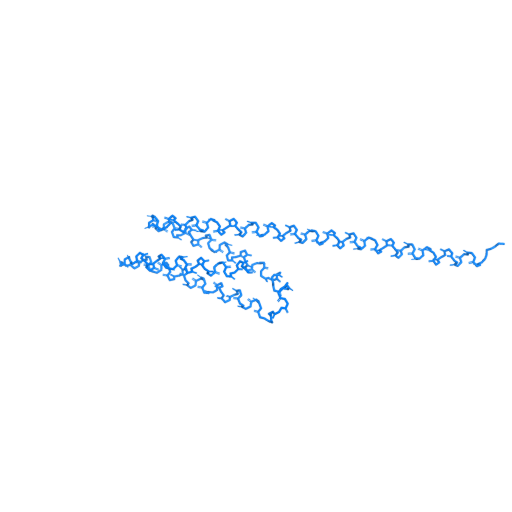LYS A CA 1
ATOM 761 C C . LYS A 1 93 ? 9.128 -5.589 -21.357 1.00 49.06 93 LYS A C 1
ATOM 763 O O . LYS A 1 93 ? 9.349 -6.276 -22.347 1.00 49.06 93 LYS A O 1
ATOM 768 N N . GLU A 1 94 ? 9.382 -5.993 -20.112 1.00 47.88 94 GLU A N 1
ATOM 769 C CA . GLU A 1 94 ? 10.024 -7.281 -19.800 1.00 47.88 94 GLU A CA 1
ATOM 770 C C . GLU A 1 94 ? 9.021 -8.449 -19.731 1.00 47.88 94 GLU A C 1
ATOM 772 O O . GLU A 1 94 ? 9.369 -9.576 -20.071 1.00 47.88 94 GLU A O 1
ATOM 777 N N . ASN A 1 95 ? 7.742 -8.182 -19.443 1.00 47.31 95 ASN A N 1
ATOM 778 C CA . ASN A 1 95 ? 6.669 -9.184 -19.485 1.00 47.31 95 ASN A CA 1
ATOM 779 C C . ASN A 1 95 ? 5.967 -9.224 -20.857 1.00 47.31 95 ASN A C 1
ATOM 781 O O . ASN A 1 95 ? 4.820 -8.808 -21.013 1.00 47.31 95 ASN A O 1
ATOM 785 N N . PHE A 1 96 ? 6.658 -9.748 -21.874 1.00 42.41 96 PHE A N 1
ATOM 786 C CA . PHE A 1 96 ? 6.199 -9.795 -23.276 1.00 42.41 96 PHE A CA 1
ATOM 787 C C . PHE A 1 96 ? 5.004 -10.746 -23.547 1.00 42.41 96 PHE A C 1
ATOM 789 O O . PHE A 1 96 ? 4.546 -10.853 -24.684 1.00 42.41 96 PHE A O 1
ATOM 796 N N . LEU A 1 97 ? 4.485 -11.436 -22.521 1.00 51.38 97 LEU A N 1
ATOM 797 C CA . LEU A 1 97 ? 3.337 -12.350 -22.627 1.00 51.38 97 LEU A CA 1
ATOM 798 C C . LEU A 1 97 ? 1.992 -11.712 -22.250 1.00 51.38 97 LEU A C 1
ATOM 800 O O . LEU A 1 97 ? 0.950 -12.297 -22.540 1.00 51.38 97 LEU A O 1
ATOM 804 N N . ASP A 1 98 ? 1.981 -10.509 -21.667 1.00 54.69 98 ASP A N 1
ATOM 805 C CA . ASP A 1 98 ? 0.739 -9.795 -21.374 1.00 54.69 98 ASP A CA 1
ATOM 806 C C . ASP A 1 98 ? 0.595 -8.556 -22.267 1.00 54.69 98 ASP A C 1
ATOM 808 O O . ASP A 1 98 ? 1.254 -7.533 -22.084 1.00 54.69 98 ASP A O 1
ATOM 812 N N . ARG A 1 99 ? -0.352 -8.607 -23.211 1.00 54.34 99 ARG A N 1
ATOM 813 C CA . ARG A 1 99 ? -0.783 -7.438 -24.000 1.00 54.34 99 ARG A CA 1
ATOM 814 C C . ARG A 1 99 ? -1.343 -6.295 -23.123 1.00 54.34 99 ARG A C 1
ATOM 816 O O . ARG A 1 99 ? -1.636 -5.229 -23.663 1.00 54.34 99 ARG A O 1
ATOM 823 N N . ARG A 1 100 ? -1.529 -6.495 -21.805 1.00 55.03 100 ARG A N 1
ATOM 824 C CA . ARG A 1 100 ? -2.207 -5.580 -20.866 1.00 55.03 100 ARG A CA 1
ATOM 825 C C . ARG A 1 100 ? -1.465 -5.317 -19.540 1.00 55.03 100 ARG A C 1
ATOM 827 O O . ARG A 1 100 ? -2.074 -4.737 -18.641 1.00 55.03 100 ARG A O 1
ATOM 834 N N . GLY A 1 101 ? -0.171 -5.629 -19.409 1.00 57.81 101 GLY A N 1
ATOM 835 C CA . GLY A 1 101 ? 0.554 -5.571 -18.121 1.00 57.81 101 GLY A CA 1
ATOM 836 C C . GLY A 1 101 ? 0.448 -4.241 -17.348 1.00 57.81 101 GLY A C 1
ATOM 837 O O . GLY A 1 101 ? 0.272 -4.232 -16.130 1.00 57.81 101 GLY A O 1
ATOM 838 N N . ARG A 1 102 ? 0.427 -3.095 -18.047 1.00 61.97 102 ARG A N 1
ATOM 839 C CA . ARG A 1 102 ? 0.200 -1.772 -17.424 1.00 61.97 102 ARG A CA 1
ATOM 840 C C . ARG A 1 102 ? -1.196 -1.633 -16.804 1.00 61.97 102 ARG A C 1
ATOM 842 O O . ARG A 1 102 ? -1.340 -1.008 -15.758 1.00 61.97 102 ARG A O 1
ATOM 849 N N . HIS A 1 103 ? -2.225 -2.189 -17.445 1.00 66.94 103 HIS A N 1
ATOM 850 C CA . HIS A 1 103 ? -3.597 -2.128 -16.943 1.00 66.94 103 HIS A CA 1
ATOM 851 C C . HIS A 1 103 ? -3.751 -2.943 -15.656 1.00 66.94 103 HIS A C 1
ATOM 853 O O . HIS A 1 103 ? -4.454 -2.502 -14.750 1.00 66.94 103 HIS A O 1
ATOM 859 N N . ARG A 1 104 ? -3.070 -4.093 -15.543 1.00 73.75 104 ARG A N 1
ATOM 860 C CA . ARG A 1 104 ? -3.107 -4.930 -14.334 1.00 73.75 104 ARG A CA 1
ATOM 861 C C . ARG A 1 104 ? -2.545 -4.187 -13.124 1.00 73.75 104 ARG A C 1
ATOM 863 O O . ARG A 1 104 ? -3.259 -4.037 -12.142 1.00 73.75 104 ARG A O 1
ATOM 870 N N . VAL A 1 105 ? -1.333 -3.636 -13.230 1.00 76.44 105 VAL A N 1
ATOM 871 C CA . VAL A 1 105 ? -0.704 -2.866 -12.139 1.00 76.44 105 VAL A CA 1
ATOM 872 C C . VAL A 1 105 ? -1.582 -1.685 -11.724 1.00 76.44 105 VAL A C 1
ATOM 874 O O . VAL A 1 105 ? -1.862 -1.515 -10.544 1.00 76.44 105 VAL A O 1
ATOM 877 N N . LEU A 1 106 ? -2.083 -0.899 -12.684 1.00 78.44 106 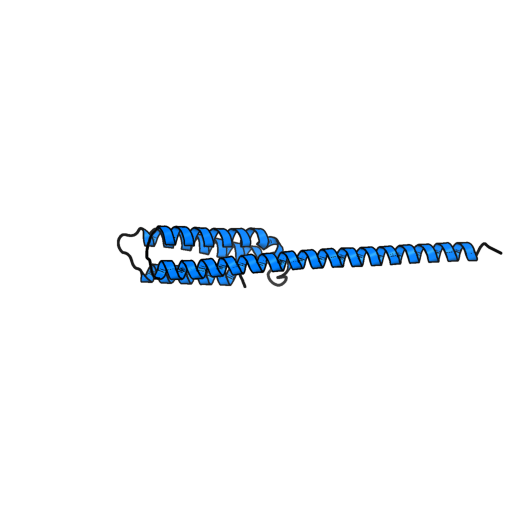LEU A N 1
ATOM 878 C CA . LEU A 1 106 ? -2.959 0.238 -12.378 1.00 78.44 106 LEU A CA 1
ATOM 879 C C . LEU A 1 106 ? -4.290 -0.184 -11.736 1.00 78.44 106 LEU A C 1
ATOM 881 O O . LEU A 1 106 ? -4.820 0.560 -10.914 1.00 78.44 106 LEU A O 1
ATOM 885 N N . SER A 1 107 ? -4.825 -1.355 -12.091 1.00 82.38 107 SER A N 1
ATOM 886 C CA . SER A 1 107 ? -6.039 -1.898 -11.467 1.00 82.38 107 SER A CA 1
ATOM 887 C C . SER A 1 107 ? -5.783 -2.284 -10.013 1.00 82.38 107 SER A C 1
ATOM 889 O O . SER A 1 107 ? -6.555 -1.891 -9.146 1.00 82.38 107 SER A O 1
ATOM 891 N N . ILE A 1 108 ? -4.669 -2.970 -9.735 1.00 85.00 108 ILE A N 1
ATOM 892 C CA . ILE A 1 108 ? -4.307 -3.349 -8.363 1.00 85.00 108 ILE A CA 1
ATOM 893 C C . ILE A 1 108 ? -4.024 -2.097 -7.526 1.00 85.00 108 ILE A C 1
ATOM 895 O O . ILE A 1 108 ? -4.509 -1.985 -6.409 1.00 85.00 108 ILE A O 1
ATOM 899 N N . VAL A 1 109 ? -3.320 -1.103 -8.077 1.00 86.50 109 VAL A N 1
ATOM 900 C CA . VAL A 1 109 ? -3.086 0.186 -7.402 1.00 86.50 109 VAL A CA 1
ATOM 901 C C . VAL A 1 109 ? -4.404 0.858 -7.005 1.00 86.50 109 VAL A C 1
ATOM 903 O O . VAL A 1 109 ? -4.517 1.334 -5.879 1.00 86.50 109 VAL A O 1
ATOM 906 N N . ARG A 1 110 ? -5.397 0.895 -7.906 1.00 87.25 110 ARG A N 1
ATOM 907 C CA . ARG A 1 110 ? -6.729 1.444 -7.596 1.00 87.25 110 ARG A CA 1
ATOM 908 C C . ARG A 1 110 ? -7.400 0.677 -6.463 1.00 87.25 110 ARG A C 1
ATOM 910 O O . ARG A 1 110 ? -7.876 1.295 -5.521 1.00 87.25 110 ARG A O 1
ATOM 917 N N . GLN A 1 111 ? -7.359 -0.650 -6.526 1.00 90.88 111 GLN A N 1
ATOM 918 C CA . GLN A 1 111 ? -7.922 -1.511 -5.492 1.00 90.88 111 GLN A CA 1
ATOM 919 C C . GLN A 1 111 ? -7.252 -1.288 -4.125 1.00 90.88 111 GLN A C 1
ATOM 921 O O . GLN A 1 111 ? -7.931 -1.232 -3.105 1.00 90.88 111 GLN A O 1
ATOM 926 N N . VAL A 1 112 ? -5.928 -1.100 -4.087 1.00 93.06 112 VAL A N 1
ATOM 927 C CA . VAL A 1 112 ? -5.214 -0.774 -2.843 1.00 93.06 112 VAL A CA 1
ATOM 928 C C . VAL A 1 112 ? -5.651 0.583 -2.285 1.00 93.06 112 VAL A C 1
ATOM 930 O O . VAL A 1 112 ? -5.806 0.716 -1.072 1.00 93.06 112 VAL A O 1
ATOM 933 N N . ASP A 1 113 ? -5.845 1.597 -3.133 1.00 89.88 113 ASP A N 1
ATOM 934 C CA . ASP A 1 113 ? -6.287 2.923 -2.679 1.00 89.88 1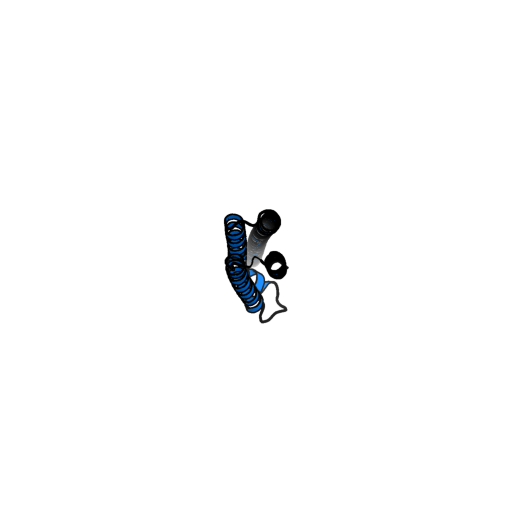13 ASP A CA 1
ATOM 935 C C . ASP A 1 113 ? -7.709 2.873 -2.091 1.00 89.88 113 ASP A C 1
ATOM 937 O O . ASP A 1 113 ? -7.941 3.406 -1.004 1.00 89.88 113 ASP A O 1
ATOM 941 N N . GLU A 1 114 ? -8.621 2.132 -2.731 1.00 93.56 114 GLU A N 1
ATOM 942 C CA . GLU A 1 114 ? -9.972 1.860 -2.217 1.00 93.56 114 GLU A CA 1
ATOM 943 C C . GLU A 1 114 ? -9.932 1.154 -0.849 1.00 93.56 114 GLU A C 1
ATOM 945 O O . GLU A 1 114 ? -10.612 1.569 0.094 1.00 93.56 114 GLU A O 1
ATOM 950 N N . GLU A 1 115 ? -9.081 0.135 -0.689 1.00 93.06 115 GLU A N 1
ATOM 951 C CA . GLU A 1 115 ? -8.908 -0.557 0.595 1.00 93.06 115 GLU A CA 1
ATOM 952 C C . GLU A 1 115 ? -8.310 0.351 1.683 1.00 93.06 115 GLU A C 1
ATOM 954 O O . GLU A 1 115 ? -8.705 0.268 2.848 1.00 93.06 115 GLU A O 1
ATOM 959 N N . LEU A 1 116 ? -7.401 1.269 1.336 1.00 92.69 116 LEU A N 1
ATOM 960 C CA . LEU A 1 116 ? -6.858 2.251 2.283 1.00 92.69 116 LEU A CA 1
ATOM 961 C C . LEU A 1 116 ? -7.909 3.270 2.741 1.00 92.69 116 LEU A C 1
ATOM 963 O O . LEU A 1 116 ? -7.866 3.740 3.888 1.00 92.69 116 LEU A O 1
ATOM 967 N N . GLU A 1 117 ? -8.830 3.662 1.863 1.00 91.75 117 GLU A N 1
ATOM 968 C CA . GLU A 1 117 ? -9.971 4.502 2.231 1.00 91.75 117 GLU A CA 1
ATOM 969 C C . GLU A 1 117 ? -10.937 3.753 3.144 1.00 91.75 117 GLU A C 1
ATOM 971 O O . GLU A 1 117 ? -11.280 4.266 4.214 1.00 91.75 117 GLU A O 1
ATOM 976 N N . ALA A 1 118 ? -11.291 2.519 2.785 1.00 91.25 118 ALA A N 1
ATOM 977 C CA . ALA A 1 118 ? -12.154 1.666 3.591 1.00 91.25 118 ALA A CA 1
ATOM 978 C C . ALA A 1 118 ? -11.557 1.393 4.982 1.00 91.25 118 ALA A C 1
ATOM 980 O O . ALA A 1 118 ? -12.260 1.514 5.982 1.00 91.25 118 ALA A O 1
ATOM 981 N N . LEU A 1 119 ? -10.247 1.136 5.069 1.00 90.19 119 LEU A N 1
ATOM 982 C CA . LEU A 1 119 ? -9.508 1.013 6.329 1.00 90.19 119 LEU A CA 1
ATOM 983 C C . LEU A 1 119 ? -9.647 2.269 7.201 1.00 90.19 119 LEU A C 1
ATOM 985 O O . LEU A 1 119 ? -9.840 2.178 8.413 1.00 90.19 119 LEU A O 1
ATOM 989 N N . THR A 1 120 ? -9.541 3.450 6.588 1.00 88.69 120 THR A N 1
ATOM 990 C CA . THR A 1 120 ? -9.663 4.724 7.312 1.00 88.69 120 THR A CA 1
ATOM 991 C C . THR A 1 120 ? -11.093 4.923 7.816 1.00 88.69 120 THR A C 1
ATOM 993 O O . THR A 1 120 ? -11.287 5.360 8.948 1.00 88.69 120 THR A O 1
ATOM 996 N N . LYS A 1 121 ? -12.093 4.586 6.994 1.00 89.12 121 LYS A N 1
ATOM 997 C CA . LYS A 1 121 ? -13.510 4.681 7.350 1.00 89.12 121 LYS A CA 1
ATOM 998 C C . LYS A 1 121 ? -13.862 3.738 8.500 1.00 89.12 121 LYS A C 1
ATOM 1000 O O . LYS A 1 121 ? -14.382 4.203 9.508 1.00 89.12 121 LYS A O 1
ATOM 1005 N N . ASP A 1 122 ? -13.493 2.465 8.384 1.00 87.56 122 ASP A N 1
ATOM 1006 C CA . ASP A 1 122 ? -13.737 1.449 9.412 1.00 87.56 122 ASP A CA 1
ATOM 1007 C C . ASP A 1 122 ? -13.059 1.819 10.743 1.00 87.56 122 ASP A C 1
ATOM 1009 O O . ASP A 1 122 ? -13.590 1.544 11.813 1.00 87.56 122 ASP A O 1
ATOM 1013 N N . PHE A 1 123 ? -11.903 2.494 10.710 1.00 84.88 123 PHE A N 1
ATOM 1014 C CA . PHE A 1 123 ? -11.253 2.978 11.931 1.00 84.88 123 PHE A CA 1
ATOM 1015 C C . PHE A 1 123 ? -12.018 4.112 12.634 1.00 84.88 123 PHE A C 1
ATOM 1017 O O . PHE A 1 123 ? -11.950 4.237 13.860 1.00 84.88 123 PHE A O 1
ATOM 1024 N N . LEU A 1 124 ? -12.693 4.971 11.864 1.00 85.00 124 LEU A N 1
ATOM 1025 C CA . LEU A 1 124 ? -13.472 6.100 12.379 1.00 85.00 124 LEU A CA 1
ATOM 1026 C C . LEU A 1 124 ? -14.870 5.685 12.851 1.00 85.00 124 LEU A C 1
ATOM 1028 O O . LEU A 1 124 ? -15.497 6.420 13.619 1.00 85.00 124 LEU A O 1
ATOM 1032 N N . GLU A 1 125 ? -15.364 4.535 12.397 1.00 85.25 125 GLU A N 1
ATOM 1033 C CA . GLU A 1 125 ? -16.623 3.974 12.870 1.00 85.25 125 GLU A CA 1
ATOM 1034 C C . GLU A 1 125 ? -16.546 3.689 14.382 1.00 85.25 125 GLU A C 1
ATOM 1036 O O . GLU A 1 125 ? -15.541 3.222 14.923 1.00 85.25 125 GLU A O 1
ATOM 1041 N N . LYS A 1 126 ? -17.617 4.052 15.101 1.00 59.38 126 LYS A N 1
ATOM 1042 C CA . LYS A 1 126 ? -17.664 3.986 16.574 1.00 59.38 126 LYS A CA 1
ATOM 1043 C C . LYS A 1 126 ? -17.588 2.551 17.098 1.00 59.38 126 LYS A C 1
ATOM 1045 O O . LYS A 1 126 ? -17.146 2.336 18.225 1.00 59.38 126 LYS A O 1
ATOM 1050 N N . GLU A 1 127 ? -18.008 1.591 16.283 1.00 64.44 127 GLU A N 1
ATOM 1051 C CA . GLU A 1 127 ? -17.954 0.168 16.581 1.00 64.44 127 GLU A CA 1
ATOM 1052 C C . GLU A 1 127 ? -16.654 -0.396 15.997 1.00 64.44 127 GLU A C 1
ATOM 1054 O O . GLU A 1 127 ? -16.541 -0.680 14.808 1.00 64.44 127 GLU A O 1
ATOM 1059 N N . LYS A 1 128 ? -15.617 -0.473 16.836 1.00 66.06 128 LYS A N 1
ATOM 1060 C CA . LYS A 1 128 ? -14.290 -0.935 16.418 1.00 66.06 128 LYS A CA 1
ATOM 1061 C C . LYS A 1 128 ? -14.296 -2.446 16.224 1.00 66.06 128 LYS A C 1
ATOM 1063 O O . LYS A 1 128 ? -13.859 -3.182 17.111 1.00 66.06 128 LYS A O 1
ATOM 1068 N N . ASP A 1 129 ? -14.724 -2.907 15.057 1.00 77.19 129 ASP A N 1
ATOM 1069 C CA . ASP A 1 129 ? -14.443 -4.279 14.651 1.00 77.19 129 ASP A CA 1
ATOM 1070 C C . ASP A 1 129 ? -12.954 -4.406 14.291 1.00 77.19 129 ASP A C 1
ATOM 1072 O O . ASP A 1 129 ? -12.500 -4.195 13.162 1.00 77.19 129 ASP A O 1
ATOM 1076 N N . ARG A 1 130 ? -12.162 -4.719 15.317 1.00 79.56 130 ARG A N 1
ATOM 1077 C CA . ARG A 1 130 ? -10.712 -4.885 15.213 1.00 79.56 130 ARG A CA 1
ATOM 1078 C C . ARG A 1 130 ? -10.342 -6.006 14.241 1.00 79.56 130 ARG A C 1
ATOM 1080 O O . ARG A 1 130 ? -9.310 -5.903 13.584 1.00 79.56 130 ARG A O 1
ATOM 1087 N N . ILE A 1 131 ? -11.179 -7.041 14.134 1.00 85.06 131 ILE A N 1
ATOM 1088 C CA . ILE A 1 131 ? -10.967 -8.181 13.234 1.00 85.06 131 ILE A CA 1
ATOM 1089 C C . ILE A 1 131 ? -11.137 -7.728 11.787 1.00 85.06 131 ILE A C 1
ATOM 1091 O O . ILE A 1 131 ? -10.291 -8.028 10.947 1.00 85.06 131 ILE A O 1
ATOM 1095 N N . LYS A 1 132 ? -12.172 -6.932 11.498 1.00 87.56 132 LYS A N 1
ATOM 1096 C CA . LYS A 1 132 ? -12.381 -6.350 10.164 1.00 87.56 132 LYS A CA 1
ATOM 1097 C C . LYS A 1 132 ? -11.163 -5.555 9.691 1.00 87.56 132 LYS A C 1
ATOM 1099 O O . LYS A 1 132 ? -10.738 -5.687 8.546 1.00 87.56 132 LYS A O 1
ATOM 1104 N N . ILE A 1 133 ? 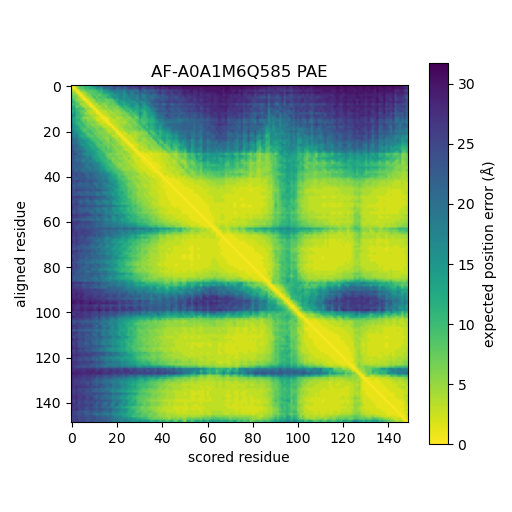-10.559 -4.773 10.582 1.00 86.81 133 ILE A N 1
ATOM 1105 C CA . ILE A 1 133 ? -9.395 -3.943 10.248 1.00 86.81 133 ILE A CA 1
ATOM 1106 C C . ILE A 1 133 ? -8.125 -4.775 10.067 1.00 86.81 133 ILE A C 1
ATOM 1108 O O . ILE A 1 133 ? -7.351 -4.499 9.152 1.00 86.81 133 ILE A O 1
ATOM 1112 N N . LEU A 1 134 ? -7.941 -5.820 10.874 1.00 87.19 134 LEU A N 1
ATOM 1113 C CA . LEU A 1 134 ? -6.876 -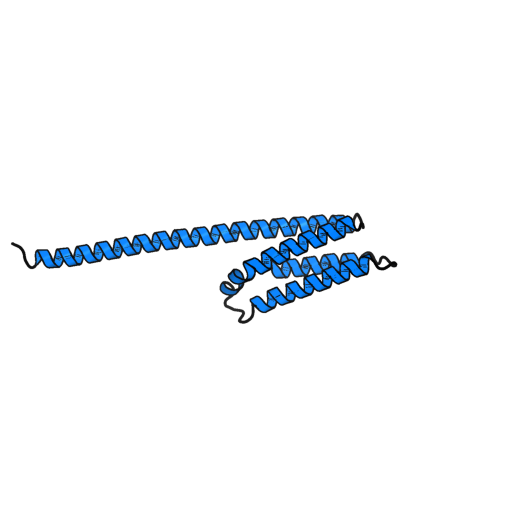6.807 10.675 1.00 87.19 134 LEU A CA 1
ATOM 1114 C C . LEU A 1 134 ? -6.980 -7.469 9.295 1.00 87.19 134 LEU A C 1
ATOM 1116 O O . LEU A 1 134 ? -6.019 -7.438 8.530 1.00 87.19 134 LEU A O 1
ATOM 1120 N N . ASN A 1 135 ? -8.173 -7.942 8.927 1.00 90.38 135 ASN A N 1
ATOM 1121 C CA . ASN A 1 135 ? -8.415 -8.561 7.622 1.00 90.38 135 ASN A CA 1
ATOM 1122 C C . ASN A 1 135 ? -8.092 -7.612 6.458 1.00 90.38 135 ASN A C 1
ATOM 1124 O O . ASN A 1 135 ? -7.529 -8.036 5.450 1.00 90.38 135 ASN A O 1
ATOM 1128 N N . ARG A 1 136 ? -8.404 -6.316 6.590 1.00 90.38 136 ARG A N 1
ATOM 1129 C CA . ARG A 1 136 ? -8.034 -5.318 5.574 1.00 90.38 136 ARG A CA 1
ATOM 1130 C C . ARG A 1 136 ? -6.535 -5.086 5.485 1.00 90.38 136 ARG A C 1
ATOM 1132 O O . ARG A 1 136 ? -6.014 -4.957 4.383 1.00 90.38 136 ARG A O 1
ATOM 1139 N N . LEU A 1 137 ? -5.838 -5.024 6.619 1.00 90.50 137 LEU A N 1
ATOM 1140 C CA . LEU A 1 137 ? -4.380 -4.887 6.629 1.00 90.50 137 LEU A CA 1
ATOM 1141 C C . LEU A 1 137 ? -3.714 -6.063 5.905 1.00 90.50 137 LEU A C 1
ATOM 1143 O O . LEU A 1 137 ? -2.808 -5.838 5.101 1.00 90.50 137 LEU A O 1
ATOM 1147 N N . ASP A 1 138 ? -4.186 -7.286 6.145 1.00 90.62 138 ASP A N 1
ATOM 1148 C CA . ASP A 1 138 ? -3.708 -8.487 5.454 1.00 90.62 138 ASP A CA 1
ATOM 1149 C C . ASP A 1 138 ? -4.057 -8.468 3.959 1.00 90.62 138 ASP A C 1
ATOM 1151 O O . ASP A 1 138 ? -3.196 -8.751 3.126 1.00 90.62 138 ASP A O 1
ATOM 1155 N N . GLY A 1 139 ? -5.278 -8.055 3.602 1.00 92.00 139 GLY A N 1
ATOM 1156 C CA . GLY A 1 139 ? -5.700 -7.893 2.208 1.00 92.00 139 GLY A CA 1
ATOM 1157 C C . GLY A 1 139 ? -4.828 -6.896 1.442 1.00 92.00 139 GLY A C 1
ATOM 1158 O O . GLY A 1 139 ? -4.338 -7.207 0.357 1.00 92.00 139 GLY A O 1
ATOM 1159 N N . ILE A 1 140 ? -4.547 -5.731 2.036 1.00 93.19 140 ILE A N 1
ATOM 1160 C CA . ILE A 1 140 ? -3.642 -4.731 1.454 1.00 93.19 140 ILE A CA 1
ATOM 1161 C C . ILE A 1 140 ? -2.238 -5.318 1.284 1.00 93.19 140 ILE A C 1
ATOM 1163 O O . ILE A 1 140 ? -1.637 -5.144 0.228 1.00 93.19 140 ILE A O 1
ATOM 1167 N N . ARG A 1 141 ? -1.707 -6.044 2.280 1.00 90.88 141 ARG A N 1
ATOM 1168 C CA . ARG A 1 141 ? -0.401 -6.716 2.147 1.00 90.88 141 ARG A CA 1
ATOM 1169 C C . ARG A 1 141 ? -0.388 -7.714 0.987 1.00 90.88 141 ARG A C 1
ATOM 1171 O O . ARG A 1 141 ? 0.580 -7.720 0.233 1.00 90.88 141 ARG A O 1
ATOM 1178 N N . GLY A 1 142 ? -1.451 -8.501 0.815 1.00 91.75 142 GLY A N 1
ATOM 1179 C CA . GLY A 1 142 ? -1.602 -9.425 -0.313 1.00 91.75 142 GLY A CA 1
ATOM 1180 C C . GLY A 1 142 ? -1.527 -8.711 -1.664 1.00 91.75 142 GLY A C 1
ATOM 1181 O O . GLY A 1 142 ? -0.703 -9.063 -2.501 1.00 91.75 142 GLY A O 1
ATOM 1182 N N . LEU A 1 143 ? -2.289 -7.627 -1.831 1.00 91.62 143 LEU A N 1
ATOM 1183 C CA . LEU A 1 143 ? -2.272 -6.826 -3.062 1.00 91.62 143 LEU A CA 1
ATOM 1184 C C . LEU A 1 143 ? -0.898 -6.195 -3.346 1.00 91.62 143 LEU A C 1
ATOM 1186 O O . LEU A 1 143 ? -0.502 -6.053 -4.501 1.00 91.62 143 LEU A O 1
ATOM 1190 N N . LEU A 1 144 ? -0.155 -5.803 -2.306 1.00 90.00 144 LEU A N 1
ATOM 1191 C CA . LEU A 1 144 ? 1.198 -5.263 -2.466 1.00 90.00 144 LEU A CA 1
ATOM 1192 C C . LEU A 1 144 ? 2.203 -6.338 -2.895 1.00 90.00 144 LEU A C 1
ATOM 1194 O O . LEU A 1 144 ? 3.093 -6.044 -3.692 1.00 90.00 144 LEU A O 1
ATOM 1198 N N . LEU A 1 145 ? 2.050 -7.572 -2.408 1.00 87.88 145 LEU A N 1
ATOM 1199 C CA . LEU A 1 145 ? 2.837 -8.717 -2.873 1.00 87.88 145 LEU A CA 1
ATOM 1200 C C . LEU A 1 145 ? 2.519 -9.056 -4.332 1.00 87.88 145 LEU A C 1
ATOM 1202 O O . LEU A 1 145 ? 3.443 -9.285 -5.107 1.00 87.88 145 LEU A O 1
ATOM 1206 N N . ASP A 1 146 ? 1.247 -8.994 -4.730 1.00 84.62 146 ASP A N 1
ATOM 1207 C CA . ASP A 1 146 ? 0.820 -9.207 -6.121 1.00 84.62 146 ASP A CA 1
ATOM 1208 C C . ASP A 1 146 ? 1.382 -8.160 -7.096 1.00 84.62 146 ASP A C 1
ATOM 1210 O O . ASP A 1 146 ? 1.480 -8.417 -8.294 1.00 84.62 146 ASP A O 1
ATOM 1214 N N . ILE A 1 147 ? 1.710 -6.964 -6.600 1.00 79.88 147 ILE A N 1
ATOM 1215 C CA . ILE A 1 147 ? 2.386 -5.910 -7.366 1.00 79.88 147 ILE A CA 1
ATOM 1216 C C . ILE A 1 147 ? 3.900 -6.156 -7.450 1.00 79.88 147 ILE A C 1
ATOM 1218 O O . ILE A 1 147 ? 4.534 -5.746 -8.422 1.00 79.88 147 ILE A O 1
ATOM 1222 N N . PHE A 1 148 ? 4.483 -6.741 -6.403 1.00 74.25 148 PHE A N 1
ATOM 1223 C CA . PHE A 1 148 ? 5.921 -6.978 -6.300 1.00 74.25 148 PHE A CA 1
ATOM 1224 C C . PHE A 1 148 ? 6.394 -8.176 -7.139 1.00 74.25 148 PHE A C 1
ATOM 1226 O O . PHE A 1 148 ? 7.533 -8.161 -7.605 1.00 74.25 148 PHE A O 1
ATOM 1233 N N . MET A 1 149 ? 5.539 -9.191 -7.304 1.00 67.69 149 MET A N 1
ATOM 1234 C CA . MET A 1 149 ? 5.794 -10.419 -8.076 1.00 67.69 149 MET A CA 1
ATOM 1235 C C . MET A 1 149 ? 5.576 -10.222 -9.580 1.00 67.69 149 MET A C 1
ATOM 1237 O O . MET A 1 149 ? 6.410 -10.738 -10.355 1.00 67.69 149 MET A O 1
#

Organism: Paramaledivibacter caminithermalis (strain DSM 15212 / CIP 107654 / DViRD3) (NCBI:txid1121301)

Secondary structure (DSSP, 8-state):
--SHHHHHHHHHHHHHHHHHHHHHHHHHHHHHHHHHHHHHHHHHHHHHHHHHHHHHHHHHHHH---HHHHHHHHHHHHHHHHHHHHHHHHHHHH-TT-TTHHHHHHHHHHHHHHHHHHHHHHHHSSS--HHHHHHHHHHHHHHHHHHH-

Nearest PDB structures (foldseek):
  2qup-assembly1_A  TM=9.153E-01  e=8.539E-06  Halalkalibacterium halodurans
  6y06-assembly1_A  TM=8.549E-01  e=7.445E-05  synthetic construct
  1szi-assembly1_A  TM=3.740E-01  e=2.611E-01  Mus musculus
  4xwk-assembly1_A  TM=4.067E-01  e=3.967E+00  Mus musculus

Foldseek 3Di:
DDDVVVVVVVVVVVVVVVVVVVVVVVVVVVVVVVVVVVVVVVLLVVLVVLLVVLVVLLVVCLVPVDPVSLVVNLVSLVVNLVSLLVCQVVVVVVCPPDPQSNVVSVVLSVVLVVLSVVLVVQSPDPPNPVVVNNVSSVVSSVSSVVSSD

Radius of gyration: 26.73 Å; Cα contacts (8 Å, |Δi|>4): 55; chains: 1; bounding box: 74×20×76 Å

InterPro domains:
  IPR005585 Protein of unknown function DUF327 [PF03885] (8-148)
  IPR024042 TM1646-like domain superfamily [G3DSA:1.20.120.490] (28-149)
  IPR024042 TM1646-like domain superfamily [SSF158397] (30-149)

Solvent-accessible surface area (backbone atoms only — not comparable to full-atom values): 8306 Å² total; per-residue (Å²): 136,82,62,70,65,55,56,55,49,52,53,50,52,53,49,53,54,49,50,53,52,47,52,53,49,50,54,51,50,51,52,51,50,52,53,53,47,54,54,47,53,58,47,51,53,52,50,51,56,46,51,52,49,41,53,52,39,48,55,46,34,75,72,45,87,44,71,71,42,52,54,52,38,53,51,48,51,50,52,49,50,51,54,48,61,74,45,39,74,62,55,48,64,74,48,83,86,46,100,51,50,60,58,53,55,55,50,51,53,50,52,46,53,52,50,54,50,50,50,52,50,54,69,70,40,90,70,70,56,61,65,62,50,49,53,49,55,51,50,46,51,51,55,52,49,67,69,72,108

pLDDT: mean 79.3, std 13.69, range [42.41, 95.69]

Mean predicted aligned error: 11.28 Å

Sequence (149 aa):
MKIADINNRKTLNSLLVKESNKVKREIQNDFASNLTQLKGDALQERLTNLLDKINTQSKEVEKKFYLNDILKYKKLVKEFLNLTINNSHKFSKENFLDRRGRHRVLSIVRQVDEELEALTKDFLEKEKDRIKILNRLDGIRGLLLDIFM